Protein AF-A0A2M8S0Y1-F1 (afdb_monomer_lite)

Secondary structure (DSSP, 8-state):
--HHHHHHHHHHHHHHHHHHHHHHHHHHHHHHHHSTT--HHHHHHHTHHHHHHHHHHHHHHHHHHHHHHHHHS---HHHHHHHHHHHHHHHHHHHHTT-

Foldseek 3Di:
DDPVVVVVVVVVVVVVVVVVVVVVVVVVVCCCPVVPPDPVVVVCLVCVVVVVVVLVVVVVVVVVVVVVCCVVPNDPPVVVVVVVVVSVVVVVVVVVVND

Sequence (99 aa):
MSIRTKKRKILTALLIGILSFISVLLLSIVVVTYLPGVNLNDWLRENANYWFIWRLVLYAVISILVYQIHIYRPLSRKVIFLIALALLLIEGLNWLYRL

Organism: NCBI:txid28161

pLDDT: mean 80.21, std 8.05, range [52.59, 90.44]

Radius of gyration: 18.22 Å; chains: 1; bounding box: 38×29×47 Å

Structure (mmCIF, N/CA/C/O backbone):
data_AF-A0A2M8S0Y1-F1
#
_entry.id   AF-A0A2M8S0Y1-F1
#
loop_
_atom_site.group_PDB
_atom_site.id
_atom_site.type_symbol
_atom_site.label_atom_id
_atom_site.label_alt_id
_atom_site.label_comp_id
_atom_site.label_asym_id
_atom_site.label_entity_id
_atom_site.label_seq_id
_atom_site.pdbx_PDB_ins_code
_atom_site.Cartn_x
_atom_site.Cartn_y
_atom_site.Cartn_z
_atom_site.occupancy
_atom_site.B_iso_or_equiv
_atom_site.auth_seq_id
_atom_site.auth_comp_id
_atom_site.auth_asym_id
_atom_site.auth_atom_id
_atom_site.pdbx_PDB_model_num
ATOM 1 N N . MET A 1 1 ? -9.906 -7.295 30.249 1.00 52.59 1 MET A N 1
ATOM 2 C CA . MET A 1 1 ? -9.525 -7.979 28.986 1.00 52.59 1 MET A CA 1
ATOM 3 C C . MET A 1 1 ? -8.698 -9.213 29.342 1.00 52.59 1 MET A C 1
ATOM 5 O O . MET A 1 1 ? -7.689 -9.060 30.014 1.00 52.59 1 MET A O 1
ATOM 9 N N . SER A 1 2 ? -9.145 -10.423 28.991 1.00 54.69 2 SER A N 1
ATOM 10 C CA . SER A 1 2 ? -8.542 -11.685 29.463 1.00 54.69 2 SER A CA 1
ATOM 11 C C . SER A 1 2 ? -7.104 -11.894 28.951 1.00 54.69 2 SER A C 1
ATOM 13 O O . SER A 1 2 ? -6.783 -11.564 27.804 1.00 54.69 2 SER A O 1
ATOM 15 N N . ILE A 1 3 ? -6.234 -12.489 29.774 1.00 63.28 3 ILE A N 1
ATOM 16 C CA . ILE A 1 3 ? -4.840 -12.837 29.431 1.00 63.28 3 ILE A CA 1
ATOM 17 C C . ILE A 1 3 ? -4.780 -13.744 28.183 1.00 63.28 3 ILE A C 1
ATOM 19 O O . ILE A 1 3 ? -3.881 -13.595 27.351 1.00 63.28 3 ILE A O 1
ATOM 23 N N . ARG A 1 4 ? -5.789 -14.609 27.974 1.00 63.28 4 ARG A N 1
ATOM 24 C CA . ARG A 1 4 ? -5.918 -15.444 26.760 1.00 63.28 4 ARG A CA 1
ATOM 25 C C . ARG A 1 4 ? -6.049 -14.611 25.483 1.00 63.28 4 ARG A C 1
ATOM 27 O O . ARG A 1 4 ? -5.415 -14.926 24.479 1.00 63.28 4 ARG A O 1
ATOM 34 N N . THR A 1 5 ? -6.832 -13.532 25.520 1.00 64.44 5 THR A N 1
ATOM 35 C CA . THR A 1 5 ? -7.031 -12.640 24.363 1.00 64.44 5 THR A CA 1
ATOM 36 C C . THR A 1 5 ? -5.771 -11.857 23.988 1.00 64.44 5 THR A C 1
ATOM 38 O O . THR A 1 5 ? -5.558 -11.602 22.805 1.00 64.44 5 THR A O 1
ATOM 41 N N . LYS A 1 6 ? -4.903 -11.517 24.955 1.00 63.41 6 LYS A N 1
ATOM 42 C CA . LYS A 1 6 ? -3.598 -10.885 24.680 1.00 63.41 6 LYS A CA 1
ATOM 43 C C . LYS A 1 6 ? -2.632 -11.856 23.990 1.00 63.41 6 LYS A C 1
ATOM 45 O O . LYS A 1 6 ? -2.059 -11.497 22.966 1.00 63.41 6 LYS A O 1
ATOM 50 N N . LYS A 1 7 ? -2.505 -13.091 24.497 1.00 69.88 7 LYS A N 1
ATOM 51 C CA . LYS A 1 7 ? -1.626 -14.117 23.900 1.00 69.88 7 LYS A CA 1
ATOM 52 C C . LYS A 1 7 ? -2.030 -14.475 22.466 1.00 69.88 7 LYS A C 1
ATOM 54 O O . LYS A 1 7 ? -1.161 -14.548 21.606 1.00 69.88 7 LYS A O 1
ATOM 59 N N . ARG A 1 8 ? -3.335 -14.617 22.186 1.00 72.19 8 ARG A N 1
ATOM 60 C CA . ARG A 1 8 ? -3.828 -14.863 20.817 1.00 72.19 8 ARG A CA 1
ATOM 61 C C . ARG A 1 8 ? -3.441 -13.742 19.853 1.00 72.19 8 ARG A C 1
ATOM 63 O O . ARG A 1 8 ? -2.897 -14.044 18.807 1.00 72.19 8 ARG A O 1
ATOM 70 N N . LYS A 1 9 ? -3.642 -12.470 20.221 1.00 73.62 9 LYS A N 1
ATOM 71 C CA . LYS A 1 9 ? -3.284 -11.329 19.355 1.00 73.62 9 LYS A CA 1
ATOM 72 C C . LYS A 1 9 ? -1.795 -11.278 19.010 1.00 73.62 9 LYS A C 1
ATOM 74 O O . LYS A 1 9 ? -1.459 -10.995 17.867 1.00 73.62 9 LYS A O 1
ATOM 79 N N . ILE A 1 10 ? -0.927 -11.562 19.983 1.00 79.38 10 ILE A N 1
ATOM 80 C CA . ILE A 1 10 ? 0.526 -11.605 19.761 1.00 79.38 10 ILE A CA 1
ATOM 81 C C . ILE A 1 10 ? 0.872 -12.741 18.799 1.00 79.38 10 ILE A C 1
ATOM 83 O O . ILE A 1 10 ? 1.582 -12.509 17.830 1.00 79.38 10 ILE A O 1
ATOM 87 N N . LEU A 1 11 ? 0.315 -13.936 19.015 1.00 80.00 11 LEU A N 1
ATOM 88 C CA . LEU A 1 11 ? 0.549 -15.087 18.143 1.00 80.00 11 LEU A CA 1
ATOM 89 C C . LEU A 1 11 ? 0.074 -14.823 16.706 1.00 80.00 11 LEU A C 1
ATOM 91 O O . LEU A 1 11 ? 0.780 -15.159 15.764 1.00 80.00 11 LEU A O 1
ATOM 95 N N . THR A 1 12 ? -1.086 -14.179 16.534 1.00 80.81 12 THR A N 1
ATOM 96 C CA . THR A 1 12 ? -1.602 -13.806 15.209 1.00 80.81 12 THR A CA 1
ATOM 97 C C . THR A 1 12 ? -0.702 -12.782 14.521 1.00 80.81 12 THR A C 1
ATOM 99 O O . THR A 1 12 ? -0.409 -12.941 13.343 1.00 80.81 12 THR A O 1
ATOM 102 N N . ALA A 1 13 ? -0.220 -11.764 15.240 1.00 77.88 13 ALA A N 1
ATOM 103 C CA . ALA A 1 13 ? 0.709 -10.780 14.681 1.00 77.88 13 ALA A CA 1
ATOM 104 C C . ALA A 1 13 ? 2.044 -11.419 14.262 1.00 77.88 13 ALA A C 1
ATOM 106 O O . ALA A 1 13 ? 2.575 -11.097 13.203 1.00 77.88 13 ALA A O 1
ATOM 107 N N . LEU A 1 14 ? 2.550 -12.362 15.062 1.00 83.12 14 LEU A N 1
ATOM 108 C CA . LEU A 1 14 ? 3.779 -13.106 14.780 1.00 83.12 14 LEU A CA 1
ATOM 109 C C . LEU A 1 14 ? 3.611 -14.009 13.550 1.00 83.12 14 LEU A C 1
ATOM 111 O O . LEU A 1 14 ? 4.465 -14.011 12.671 1.00 83.12 14 LEU A O 1
ATOM 115 N N . LEU A 1 15 ? 2.469 -14.695 13.438 1.00 84.31 15 LEU A N 1
ATOM 116 C CA . LEU A 1 15 ? 2.098 -15.472 12.252 1.00 84.31 15 LEU A CA 1
ATOM 117 C C . LEU A 1 15 ? 2.019 -14.602 10.998 1.00 84.31 15 LEU A C 1
ATOM 119 O O . LEU A 1 15 ? 2.584 -14.982 9.982 1.00 84.31 15 LEU A O 1
ATOM 123 N N . ILE A 1 16 ? 1.370 -13.436 11.072 1.00 85.12 16 ILE A N 1
ATOM 124 C CA . ILE A 1 16 ? 1.282 -12.495 9.944 1.00 85.12 16 ILE A CA 1
ATOM 125 C C . ILE A 1 16 ? 2.679 -12.014 9.532 1.00 85.12 16 ILE A C 1
ATOM 127 O O . ILE A 1 16 ? 2.970 -11.972 8.341 1.00 85.12 16 ILE A O 1
ATOM 131 N N . GLY A 1 17 ? 3.548 -11.696 10.497 1.00 82.12 17 GLY A N 1
ATOM 132 C CA . GLY A 1 17 ? 4.928 -11.285 10.227 1.00 82.12 17 GLY A CA 1
ATOM 133 C C . GLY A 1 17 ? 5.776 -12.389 9.589 1.00 82.12 17 GLY A C 1
ATOM 134 O O . GLY A 1 17 ? 6.530 -12.128 8.657 1.00 82.12 17 GLY A O 1
ATOM 135 N N . ILE A 1 18 ? 5.628 -13.638 10.039 1.00 86.88 18 ILE A N 1
ATOM 136 C CA . ILE A 1 18 ? 6.309 -14.786 9.424 1.00 86.88 18 ILE A CA 1
ATOM 137 C C . ILE A 1 18 ? 5.774 -15.025 8.009 1.00 86.88 18 ILE A C 1
ATOM 139 O O . ILE A 1 18 ? 6.559 -15.220 7.083 1.00 86.88 18 ILE A O 1
ATOM 143 N N . LEU A 1 19 ? 4.452 -14.974 7.817 1.00 84.06 19 LEU A N 1
ATOM 144 C CA . LEU A 1 19 ? 3.839 -15.175 6.505 1.00 84.06 19 LEU A CA 1
ATOM 145 C C . LEU A 1 19 ? 4.283 -14.100 5.509 1.00 84.06 19 LEU A C 1
ATOM 147 O O . LEU A 1 19 ? 4.586 -14.423 4.361 1.00 84.06 19 LEU A O 1
ATOM 151 N N . S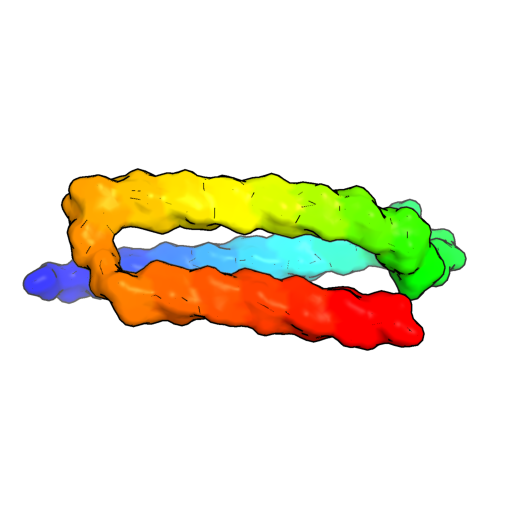ER A 1 20 ? 4.341 -12.835 5.938 1.00 81.44 20 SER A N 1
ATOM 152 C CA . SER A 1 20 ? 4.802 -11.742 5.081 1.00 81.44 20 SER A CA 1
ATOM 153 C C . SER A 1 20 ? 6.278 -11.903 4.725 1.00 81.44 20 SER A C 1
ATOM 155 O O . SER A 1 20 ? 6.630 -11.764 3.556 1.00 81.44 20 SER A O 1
ATOM 157 N N . PHE A 1 21 ? 7.122 -12.284 5.688 1.00 81.25 21 PHE A N 1
ATOM 158 C CA . PHE A 1 21 ? 8.540 -12.542 5.451 1.00 81.25 21 PHE A CA 1
ATOM 159 C C . PHE A 1 21 ? 8.759 -13.674 4.440 1.00 81.25 21 PHE A C 1
ATOM 161 O O . PHE A 1 21 ? 9.491 -13.497 3.467 1.00 81.25 21 PHE A O 1
ATOM 168 N N . ILE A 1 22 ? 8.070 -14.807 4.615 1.00 84.81 22 ILE A N 1
ATOM 169 C CA . ILE A 1 22 ? 8.126 -15.938 3.676 1.00 84.81 22 ILE A CA 1
ATOM 170 C C . ILE A 1 22 ? 7.624 -15.516 2.291 1.00 84.81 22 ILE A C 1
ATOM 172 O O . ILE A 1 22 ? 8.237 -15.867 1.286 1.00 84.81 22 ILE A O 1
ATOM 176 N N . SER A 1 23 ? 6.548 -14.728 2.227 1.00 81.75 23 SER A N 1
ATOM 177 C CA . SER A 1 23 ? 5.995 -14.245 0.956 1.00 81.75 23 SER A CA 1
ATOM 178 C C . SER A 1 23 ? 6.999 -13.383 0.191 1.00 81.75 23 SER A C 1
ATOM 180 O O . SER A 1 23 ? 7.165 -13.574 -1.010 1.00 81.75 23 SER A O 1
ATOM 182 N N . VAL A 1 24 ? 7.707 -12.478 0.878 1.00 82.38 24 VAL A N 1
ATOM 183 C CA . VAL A 1 24 ? 8.771 -11.656 0.276 1.00 82.38 24 VAL A CA 1
ATOM 184 C C . VAL A 1 24 ? 9.928 -12.528 -0.213 1.00 82.38 24 VAL A C 1
ATOM 186 O O . VAL A 1 24 ? 10.415 -12.327 -1.322 1.00 82.38 24 VAL A O 1
ATOM 189 N N . LEU A 1 25 ? 10.345 -13.521 0.576 1.00 82.81 25 LEU A N 1
ATOM 190 C CA . LEU A 1 25 ? 11.412 -14.455 0.201 1.00 82.81 25 LEU A CA 1
ATOM 191 C C . LEU A 1 25 ? 11.066 -15.247 -1.066 1.00 82.81 25 LEU A C 1
ATOM 193 O O . LEU A 1 25 ? 11.880 -15.327 -1.984 1.00 82.81 25 LEU A O 1
ATOM 197 N N . LEU A 1 26 ? 9.850 -15.788 -1.137 1.00 81.50 26 LEU A N 1
ATOM 198 C CA . LEU A 1 26 ? 9.371 -16.531 -2.302 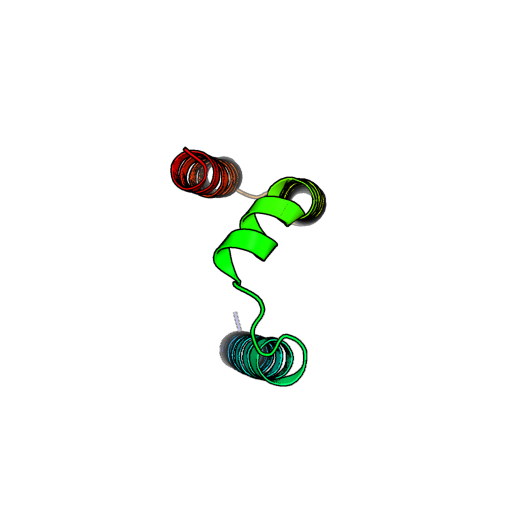1.00 81.50 26 LEU A CA 1
ATOM 199 C C . LEU A 1 26 ? 9.247 -15.633 -3.537 1.00 81.50 26 LEU A C 1
ATOM 201 O O . LEU A 1 26 ? 9.667 -16.038 -4.618 1.00 81.50 26 LEU A O 1
ATOM 205 N N . LEU A 1 27 ? 8.742 -14.406 -3.378 1.00 80.56 27 LEU A N 1
ATOM 206 C CA . LEU A 1 27 ? 8.697 -13.414 -4.458 1.00 80.56 27 LEU A CA 1
ATOM 207 C C . LEU A 1 27 ? 10.094 -13.114 -5.002 1.00 80.56 27 LEU A C 1
ATOM 209 O O . LEU A 1 27 ? 10.285 -13.126 -6.214 1.00 80.56 27 LEU A O 1
ATOM 213 N N . SER A 1 28 ? 11.080 -12.921 -4.125 1.00 74.69 28 SER A N 1
ATOM 214 C CA . SER A 1 28 ? 12.471 -12.706 -4.531 1.00 74.69 28 SER A CA 1
ATOM 215 C C . SER A 1 28 ? 13.036 -13.893 -5.316 1.00 74.69 28 SER A C 1
ATOM 217 O O . SER A 1 28 ? 13.679 -13.689 -6.343 1.00 74.69 28 SER A O 1
ATOM 219 N N . ILE A 1 29 ? 12.760 -15.132 -4.891 1.00 80.38 29 ILE A N 1
ATOM 220 C CA . ILE A 1 29 ? 13.189 -16.343 -5.614 1.00 80.38 29 ILE A CA 1
ATOM 221 C C . ILE A 1 29 ? 12.544 -16.404 -7.001 1.00 80.3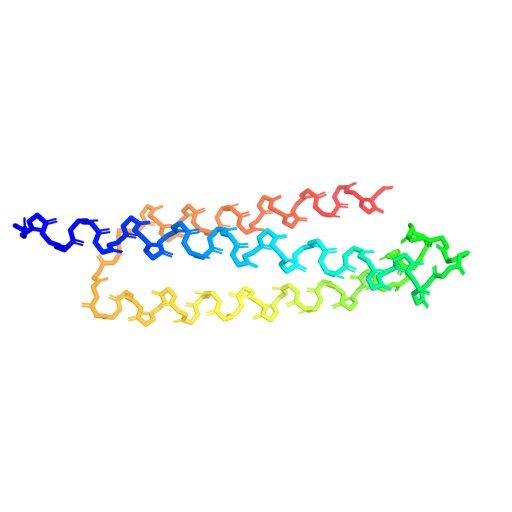8 29 ILE A C 1
ATOM 223 O O . ILE A 1 29 ? 13.233 -16.679 -7.982 1.00 80.38 29 ILE A O 1
ATOM 227 N N . VAL A 1 30 ? 11.242 -16.129 -7.101 1.00 79.00 30 VAL A N 1
ATOM 228 C CA . VAL A 1 30 ? 10.519 -16.107 -8.381 1.00 79.00 30 VAL A CA 1
ATOM 229 C C . VAL A 1 30 ? 11.117 -15.057 -9.314 1.00 79.00 30 VAL A C 1
ATOM 231 O O . VAL A 1 30 ? 11.389 -15.360 -10.472 1.00 79.00 30 VAL A O 1
ATOM 234 N N . VAL A 1 31 ? 11.394 -13.855 -8.810 1.00 75.56 31 VAL A N 1
ATOM 235 C CA . VAL A 1 31 ? 12.015 -12.786 -9.600 1.00 75.56 31 VAL A CA 1
ATOM 236 C C . VAL A 1 31 ? 13.394 -13.210 -10.110 1.00 75.56 31 VAL A C 1
ATOM 238 O O . VAL A 1 31 ? 13.651 -13.106 -11.303 1.00 75.56 31 VAL A O 1
ATOM 241 N N . VAL A 1 32 ? 14.258 -13.762 -9.256 1.00 76.44 32 VAL A N 1
ATOM 242 C CA . VAL A 1 32 ? 15.607 -14.198 -9.669 1.00 76.44 32 VAL A CA 1
ATOM 243 C C . VAL A 1 32 ? 15.560 -15.362 -10.666 1.00 76.44 32 VAL A C 1
ATOM 245 O O . VAL A 1 32 ? 16.378 -15.425 -11.580 1.00 76.44 32 VAL A O 1
ATOM 248 N N . THR A 1 33 ? 14.605 -16.279 -10.502 1.00 77.19 33 THR A N 1
ATOM 249 C CA . THR A 1 33 ? 14.535 -17.522 -11.286 1.00 77.19 33 THR A CA 1
ATOM 250 C C . THR A 1 33 ? 13.861 -17.323 -12.642 1.00 77.19 33 THR A C 1
ATOM 252 O O . THR A 1 33 ? 14.307 -17.891 -13.634 1.00 77.19 33 THR A O 1
ATOM 255 N N . TYR A 1 34 ? 12.786 -16.531 -12.697 1.00 74.56 34 TYR A N 1
ATOM 256 C CA . TYR A 1 34 ? 11.970 -16.355 -13.905 1.00 74.56 34 TYR A CA 1
ATOM 257 C C . TYR A 1 34 ? 12.272 -15.064 -14.674 1.00 74.56 34 TYR A C 1
ATOM 259 O O . TYR A 1 34 ? 11.826 -14.932 -15.811 1.00 74.56 34 TYR A O 1
ATOM 267 N N . LEU A 1 35 ? 13.043 -14.132 -14.102 1.00 72.88 35 LEU A N 1
ATOM 268 C CA . LEU A 1 35 ? 13.522 -12.927 -14.792 1.00 72.88 35 LEU A CA 1
ATOM 269 C C . LEU A 1 35 ? 15.068 -12.872 -14.853 1.00 72.88 35 LEU A C 1
ATOM 271 O O . LEU A 1 35 ? 15.657 -11.845 -14.501 1.00 72.88 35 LEU A O 1
ATOM 275 N N . PRO A 1 36 ? 15.767 -13.946 -15.282 1.00 70.31 36 PRO A N 1
ATOM 276 C CA . PRO A 1 36 ? 17.222 -13.925 -15.368 1.00 70.31 36 PRO A CA 1
ATOM 277 C C . PRO A 1 36 ? 17.674 -12.944 -16.459 1.00 70.31 36 PRO A C 1
ATOM 279 O O . PRO A 1 36 ? 17.212 -12.999 -17.596 1.00 70.31 36 PRO A O 1
ATOM 282 N N . GLY A 1 37 ? 18.582 -12.029 -16.112 1.00 69.81 37 GLY A N 1
ATOM 283 C CA . GLY A 1 37 ? 19.127 -11.036 -17.046 1.00 69.81 37 GLY A CA 1
ATOM 284 C C . GLY A 1 37 ? 18.221 -9.831 -17.320 1.00 69.81 37 GLY A C 1
ATOM 285 O O . GLY A 1 37 ? 18.631 -8.924 -18.041 1.00 69.81 37 GLY A O 1
ATOM 286 N N . VAL A 1 38 ? 17.025 -9.772 -16.725 1.00 70.50 38 VAL A N 1
ATOM 287 C CA . VAL A 1 38 ? 16.190 -8.568 -16.763 1.00 70.50 38 VAL A CA 1
ATOM 288 C C . VAL A 1 38 ? 16.795 -7.538 -15.820 1.00 70.50 38 VAL A C 1
ATOM 290 O O . VAL A 1 38 ? 16.943 -7.785 -14.621 1.00 70.50 38 VAL A O 1
ATOM 293 N N . ASN A 1 39 ? 17.122 -6.360 -16.349 1.00 74.69 39 ASN A N 1
ATOM 294 C CA . ASN A 1 39 ? 17.463 -5.234 -15.500 1.00 74.69 39 ASN A CA 1
ATOM 295 C C . ASN A 1 39 ? 16.202 -4.809 -14.741 1.00 74.69 39 ASN A C 1
ATOM 297 O O . ASN A 1 39 ? 15.318 -4.152 -15.289 1.00 74.69 39 ASN A O 1
ATOM 301 N N . LEU A 1 40 ? 16.105 -5.223 -13.477 1.00 69.56 40 LEU A N 1
ATOM 302 C CA . LEU A 1 40 ? 14.947 -4.946 -12.630 1.00 69.56 40 LEU A CA 1
ATOM 303 C C . LEU A 1 40 ? 14.671 -3.448 -12.511 1.00 69.56 40 LEU A C 1
ATOM 305 O O . LEU A 1 40 ? 13.509 -3.072 -12.406 1.00 69.56 40 LEU A O 1
ATOM 309 N N . ASN A 1 41 ? 15.699 -2.597 -12.582 1.00 69.88 41 ASN A N 1
ATOM 310 C CA . ASN A 1 41 ? 15.495 -1.151 -12.597 1.00 69.88 41 ASN A CA 1
ATOM 311 C C . ASN A 1 41 ? 14.753 -0.700 -13.855 1.00 69.88 41 ASN A C 1
ATOM 313 O O . ASN A 1 41 ? 13.788 0.051 -13.739 1.00 69.88 41 ASN A O 1
ATOM 317 N N . ASP A 1 42 ? 15.149 -1.185 -15.031 1.00 75.25 42 ASP A N 1
ATOM 318 C CA . ASP A 1 42 ? 14.490 -0.822 -16.290 1.00 75.25 42 ASP A CA 1
ATOM 319 C C . ASP A 1 42 ? 13.070 -1.389 -16.340 1.00 75.25 42 ASP A C 1
ATOM 321 O O . ASP A 1 42 ? 12.128 -0.663 -16.648 1.00 75.25 42 ASP A O 1
ATOM 325 N N . TRP A 1 43 ? 12.885 -2.640 -15.912 1.00 75.38 43 TRP A N 1
ATOM 326 C CA . TRP A 1 43 ? 11.566 -3.268 -15.834 1.00 75.38 43 TRP A CA 1
ATOM 327 C C . TRP A 1 43 ? 10.633 -2.559 -14.843 1.00 75.38 43 TRP A C 1
ATOM 329 O O . TRP A 1 43 ? 9.454 -2.355 -15.137 1.00 75.38 43 TRP A O 1
ATOM 339 N N . LEU A 1 44 ? 11.138 -2.143 -13.676 1.00 72.44 44 LEU A N 1
ATOM 340 C CA . LEU A 1 44 ? 10.368 -1.360 -12.703 1.00 72.44 44 LEU A CA 1
ATOM 341 C C . LEU A 1 44 ? 10.038 0.034 -13.232 1.00 72.44 44 LEU A C 1
ATOM 343 O O . LEU A 1 44 ? 8.963 0.549 -12.926 1.00 72.44 44 LEU A O 1
ATOM 347 N N . ARG A 1 45 ? 10.934 0.635 -14.020 1.00 74.50 45 ARG A N 1
ATOM 348 C CA . ARG A 1 45 ? 10.730 1.947 -14.643 1.00 74.50 45 ARG A CA 1
ATOM 349 C C . ARG A 1 45 ? 9.695 1.882 -15.764 1.00 74.50 45 ARG A C 1
ATOM 351 O O . ARG A 1 45 ? 8.838 2.757 -15.852 1.00 74.50 45 ARG A O 1
ATOM 358 N N . GLU A 1 46 ? 9.719 0.820 -16.556 1.00 81.62 46 GLU A N 1
ATOM 359 C CA . GLU A 1 46 ? 8.759 0.567 -17.630 1.00 81.62 46 GLU A CA 1
ATOM 360 C C . GLU A 1 46 ? 7.369 0.229 -17.066 1.00 81.62 46 GLU A C 1
ATOM 362 O O . GLU A 1 46 ? 6.355 0.790 -17.484 1.00 81.62 46 GLU A O 1
ATOM 367 N N . ASN A 1 47 ? 7.316 -0.589 -16.010 1.00 80.06 47 ASN A N 1
ATOM 368 C CA . ASN A 1 47 ? 6.069 -0.961 -15.336 1.00 80.06 47 ASN A CA 1
ATOM 369 C C . ASN A 1 47 ? 5.639 0.014 -14.240 1.00 80.06 47 ASN A C 1
ATOM 371 O O . ASN A 1 47 ? 4.682 -0.248 -13.504 1.00 80.06 47 ASN A O 1
ATOM 375 N N . ALA A 1 48 ? 6.322 1.149 -14.111 1.00 78.81 48 ALA A N 1
ATOM 376 C CA . ALA A 1 48 ? 6.113 2.058 -13.002 1.00 78.81 48 ALA A CA 1
ATOM 377 C C . ALA A 1 48 ? 4.644 2.519 -12.957 1.00 78.81 48 ALA A C 1
ATOM 379 O O . ALA A 1 48 ? 4.012 2.531 -11.899 1.00 78.81 48 ALA A O 1
ATOM 380 N N . ASN A 1 49 ? 4.050 2.844 -14.104 1.00 81.50 49 ASN A N 1
ATOM 381 C CA . ASN A 1 49 ? 2.654 3.282 -14.161 1.00 81.50 49 ASN A CA 1
ATOM 382 C C . ASN A 1 49 ? 1.668 2.187 -13.723 1.00 81.50 49 ASN A C 1
ATOM 384 O O . ASN A 1 49 ? 0.743 2.486 -12.969 1.00 81.50 49 ASN A O 1
ATOM 388 N N . TYR A 1 50 ? 1.908 0.922 -14.079 1.00 81.38 50 TYR A N 1
ATOM 389 C CA . TYR A 1 50 ? 1.103 -0.203 -13.588 1.00 81.38 50 TYR A CA 1
ATOM 390 C C . TYR A 1 50 ? 1.224 -0.368 -12.072 1.00 81.38 50 TYR A C 1
ATOM 392 O O . TYR A 1 50 ? 0.216 -0.524 -11.383 1.00 81.38 50 TYR A O 1
ATOM 400 N N . TRP A 1 51 ? 2.437 -0.242 -11.530 1.00 80.31 51 TRP A N 1
ATOM 401 C CA . TRP A 1 51 ? 2.664 -0.262 -10.085 1.00 80.31 51 TRP A CA 1
ATOM 402 C C . TRP A 1 51 ? 1.989 0.903 -9.358 1.00 80.31 51 TRP A C 1
ATOM 404 O O . TRP A 1 51 ? 1.499 0.724 -8.246 1.00 80.31 51 TRP A O 1
ATOM 414 N N . PHE A 1 52 ? 1.921 2.083 -9.977 1.00 83.25 52 PHE A N 1
ATOM 415 C CA . PHE A 1 52 ? 1.194 3.227 -9.428 1.00 83.25 52 PHE A CA 1
ATOM 416 C C . PHE A 1 52 ? -0.317 2.965 -9.383 1.00 83.25 52 PHE A C 1
ATOM 418 O O . PHE A 1 52 ? -0.937 3.143 -8.336 1.00 83.25 52 PHE A O 1
ATOM 425 N N . ILE A 1 53 ? -0.899 2.457 -10.475 1.00 84.50 53 ILE A N 1
ATOM 426 C CA . ILE A 1 53 ? -2.319 2.071 -10.525 1.00 84.50 53 ILE A CA 1
ATOM 427 C C . ILE A 1 53 ? -2.622 1.007 -9.464 1.00 84.50 53 ILE A C 1
ATOM 429 O O . ILE A 1 53 ? -3.600 1.127 -8.727 1.00 84.50 53 ILE A O 1
ATOM 433 N N . TRP A 1 54 ? -1.760 -0.003 -9.330 1.00 82.62 54 TRP A N 1
ATOM 434 C CA . TRP A 1 54 ? -1.909 -1.036 -8.308 1.00 82.62 54 TRP A CA 1
ATOM 435 C C . TRP A 1 54 ? -1.911 -0.459 -6.885 1.00 82.62 54 TRP A C 1
ATOM 437 O O . TRP A 1 54 ? -2.754 -0.828 -6.066 1.00 82.62 54 TRP A O 1
ATOM 447 N N . ARG A 1 55 ? -1.022 0.497 -6.585 1.00 84.06 55 ARG A N 1
ATOM 448 C CA . ARG A 1 55 ? -1.007 1.174 -5.279 1.00 84.06 55 ARG A CA 1
ATOM 449 C C . ARG A 1 55 ? -2.269 1.995 -5.031 1.00 84.06 55 ARG A C 1
ATOM 451 O O . ARG A 1 55 ? -2.805 1.916 -3.929 1.00 84.06 55 ARG A O 1
ATOM 458 N N . LEU A 1 56 ? -2.802 2.691 -6.038 1.00 86.94 56 LEU A N 1
ATOM 459 C CA . LEU A 1 56 ? -4.090 3.388 -5.914 1.00 86.94 56 LEU A CA 1
ATOM 460 C C . LEU A 1 56 ? -5.230 2.426 -5.553 1.00 86.94 56 LEU A C 1
ATOM 462 O O . LEU A 1 56 ? -6.039 2.737 -4.676 1.00 86.94 56 LEU A O 1
ATOM 466 N N . VAL A 1 57 ? -5.264 1.237 -6.164 1.00 86.19 57 VAL A N 1
ATOM 467 C CA . VAL A 1 57 ? -6.237 0.189 -5.812 1.00 86.19 57 VAL A CA 1
ATOM 468 C C . VAL A 1 57 ? -6.061 -0.244 -4.354 1.00 86.19 57 VAL A C 1
ATOM 470 O O . VAL A 1 57 ? -7.042 -0.302 -3.610 1.00 86.19 57 VAL A O 1
ATOM 473 N N . LEU A 1 58 ? -4.826 -0.481 -3.903 1.00 84.94 58 LEU A N 1
ATOM 474 C CA . LEU A 1 58 ? -4.556 -0.818 -2.501 1.00 84.94 58 LEU A CA 1
ATOM 475 C C . LEU A 1 58 ? -4.992 0.299 -1.543 1.00 84.94 58 LEU A C 1
ATOM 477 O O . LEU A 1 58 ? -5.563 0.013 -0.491 1.00 84.94 58 LEU A O 1
ATOM 481 N N . TYR A 1 59 ? -4.783 1.567 -1.896 1.00 86.25 59 TYR A N 1
ATOM 482 C CA . TYR A 1 59 ? -5.212 2.703 -1.076 1.00 86.25 59 TYR A CA 1
ATOM 483 C C . TYR A 1 59 ? -6.732 2.824 -1.001 1.00 86.25 59 TYR A C 1
ATOM 485 O O . TYR A 1 59 ? -7.265 3.134 0.070 1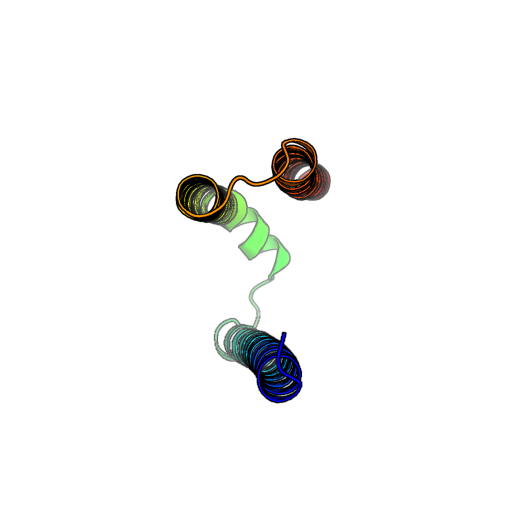.00 86.25 59 TYR A O 1
ATOM 493 N N . ALA A 1 60 ? -7.444 2.513 -2.086 1.00 85.06 60 ALA A N 1
ATOM 494 C CA . ALA A 1 60 ? -8.899 2.420 -2.074 1.00 85.06 60 ALA A CA 1
ATOM 495 C C . ALA A 1 60 ? -9.373 1.301 -1.131 1.00 85.06 60 ALA A C 1
ATOM 497 O O . ALA A 1 60 ? -10.233 1.538 -0.281 1.00 85.06 60 ALA A O 1
ATOM 498 N N . VAL A 1 61 ? -8.756 0.116 -1.195 1.00 85.94 61 VAL A N 1
ATOM 499 C CA . VAL A 1 61 ? -9.060 -1.003 -0.285 1.00 85.94 61 VAL A CA 1
ATOM 500 C C . VAL A 1 61 ? -8.798 -0.625 1.175 1.00 85.94 61 VAL A C 1
ATOM 502 O O . VAL A 1 61 ? -9.659 -0.842 2.028 1.00 85.94 61 VAL A O 1
ATOM 505 N N . ILE A 1 62 ? -7.649 -0.010 1.478 1.00 86.69 62 ILE A N 1
ATOM 506 C CA . ILE A 1 62 ? -7.325 0.467 2.832 1.00 86.69 62 ILE A CA 1
ATOM 507 C C . ILE A 1 62 ? -8.369 1.482 3.301 1.00 86.69 62 ILE A C 1
ATOM 509 O O . ILE A 1 62 ? -8.843 1.387 4.431 1.00 86.69 62 ILE A O 1
ATOM 513 N N . SER A 1 63 ? -8.774 2.415 2.439 1.00 87.00 63 SER A N 1
ATOM 514 C CA . SER A 1 63 ? -9.784 3.426 2.767 1.00 87.00 63 SER A CA 1
ATOM 515 C C . SER A 1 63 ? -11.143 2.795 3.081 1.00 87.00 63 SER A C 1
ATOM 517 O O . SER A 1 63 ? -11.773 3.168 4.071 1.00 87.00 63 SER A O 1
ATOM 519 N N . ILE A 1 64 ? -11.563 1.787 2.307 1.00 88.31 64 ILE A N 1
ATOM 520 C CA . ILE A 1 64 ? -12.792 1.018 2.560 1.00 88.31 64 ILE A CA 1
ATOM 521 C C . ILE A 1 64 ? -12.699 0.279 3.898 1.00 88.31 64 ILE A C 1
ATOM 523 O O . ILE A 1 64 ? -13.635 0.338 4.694 1.00 88.31 64 ILE A O 1
ATOM 527 N N . LEU A 1 65 ? -11.572 -0.376 4.185 1.00 85.69 65 LEU A N 1
ATOM 528 C CA . LEU A 1 65 ? -11.365 -1.076 5.455 1.00 85.69 65 LEU A CA 1
ATOM 529 C C . LEU A 1 65 ? -11.388 -0.109 6.642 1.00 85.69 65 LEU A C 1
ATOM 531 O O . LEU A 1 65 ? -12.046 -0.381 7.644 1.00 85.69 65 LEU A O 1
ATOM 535 N N . VAL A 1 66 ? -10.714 1.036 6.531 1.00 87.81 66 VAL A N 1
ATOM 536 C CA . VAL A 1 66 ? -10.726 2.086 7.560 1.00 87.81 66 VAL A CA 1
ATOM 537 C C . VAL A 1 66 ? -12.143 2.603 7.778 1.00 87.81 66 VAL A C 1
ATOM 539 O O . VAL A 1 66 ? -12.554 2.756 8.928 1.00 87.81 66 VAL A O 1
ATOM 542 N N . TYR A 1 67 ? -12.904 2.821 6.705 1.00 86.56 67 TYR A N 1
ATOM 543 C CA . TYR A 1 67 ? -14.297 3.250 6.777 1.00 86.56 67 TYR A CA 1
ATOM 544 C C . TYR A 1 67 ? -15.183 2.210 7.474 1.00 86.56 67 TYR A C 1
ATOM 546 O O . TYR A 1 67 ? -15.890 2.546 8.425 1.00 86.56 67 TYR A O 1
ATOM 554 N N . GLN A 1 68 ? -15.086 0.937 7.082 1.00 87.25 68 GLN A N 1
ATOM 555 C CA . GLN A 1 68 ? -15.817 -0.152 7.735 1.00 87.25 68 GLN A CA 1
ATOM 556 C C . GLN A 1 68 ? -15.457 -0.252 9.220 1.00 87.25 68 GLN A C 1
ATOM 558 O O . GLN A 1 68 ? -16.345 -0.312 10.068 1.00 87.25 68 GLN A O 1
ATOM 563 N N . ILE A 1 69 ? -14.167 -0.206 9.56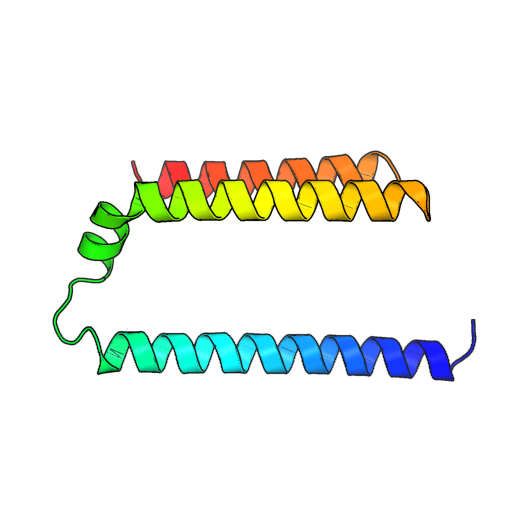6 1.00 85.69 69 ILE A N 1
ATOM 564 C CA . ILE A 1 69 ? -13.724 -0.224 10.965 1.00 85.69 69 ILE A CA 1
ATOM 565 C C . ILE A 1 69 ? -14.287 0.981 11.719 1.00 85.69 69 ILE A C 1
ATOM 567 O O . ILE A 1 69 ? -14.749 0.805 12.842 1.00 85.69 69 ILE A O 1
ATOM 571 N N . HIS A 1 70 ? -14.280 2.173 11.116 1.00 87.12 70 HIS A N 1
ATOM 572 C CA . HIS A 1 70 ? -14.805 3.390 11.732 1.00 87.12 70 HIS A CA 1
ATOM 573 C C . HIS A 1 70 ? -16.305 3.288 12.044 1.00 87.12 70 HIS A C 1
ATOM 575 O O . HIS A 1 70 ? -16.723 3.770 13.096 1.00 87.12 70 HIS A O 1
ATOM 581 N N . ILE A 1 71 ? -17.087 2.620 11.183 1.00 87.62 71 ILE A N 1
ATOM 582 C CA . ILE A 1 71 ? -18.513 2.339 11.421 1.00 87.62 71 ILE A CA 1
ATOM 583 C C . ILE A 1 71 ? -18.700 1.464 12.668 1.00 87.62 71 ILE A C 1
ATOM 585 O O . ILE A 1 71 ? -19.503 1.797 13.536 1.00 87.62 71 ILE A O 1
ATOM 589 N N . TYR A 1 72 ? -17.960 0.357 12.783 1.00 83.56 72 TYR A N 1
ATOM 590 C CA . TYR A 1 72 ? -18.105 -0.565 13.921 1.00 83.56 72 TYR A CA 1
ATOM 591 C C . TYR A 1 72 ? -17.458 -0.041 15.208 1.00 83.56 72 TYR A C 1
ATOM 593 O O . TYR A 1 72 ? -17.877 -0.386 16.314 1.00 83.56 72 TYR A O 1
ATOM 601 N N . ARG A 1 73 ? -16.400 0.762 15.082 1.00 82.31 73 ARG A N 1
ATOM 602 C CA . ARG A 1 73 ? -15.671 1.355 16.198 1.00 82.31 73 ARG A CA 1
ATOM 603 C C . ARG A 1 73 ? -15.112 2.713 15.771 1.00 82.31 73 ARG A C 1
ATOM 605 O O . ARG A 1 73 ? -14.167 2.740 14.981 1.00 82.31 73 ARG A O 1
ATOM 612 N N . PRO A 1 74 ? -15.585 3.829 16.352 1.00 85.62 74 PRO A N 1
ATOM 613 C CA . PRO A 1 74 ? -15.136 5.152 15.946 1.00 85.62 74 PRO A CA 1
ATOM 614 C C . PRO A 1 74 ? -13.623 5.284 16.146 1.00 85.62 74 PRO A C 1
ATOM 616 O O . PRO A 1 74 ? -13.101 5.265 17.264 1.00 85.62 74 PRO A O 1
ATOM 619 N N . LEU A 1 75 ? -12.907 5.384 15.029 1.00 84.69 75 LEU A N 1
ATOM 620 C CA . LEU A 1 75 ? -11.479 5.678 15.004 1.00 84.69 75 LEU A CA 1
ATOM 621 C C . LEU A 1 75 ? -11.263 7.167 15.280 1.00 84.69 75 LEU A C 1
A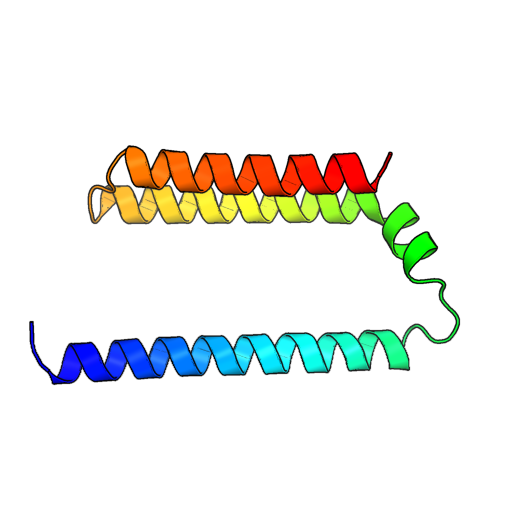TOM 623 O O . LEU A 1 75 ? -11.980 8.021 14.761 1.00 84.69 75 LEU A O 1
ATOM 627 N N . SER A 1 76 ? -10.238 7.487 16.070 1.00 89.25 76 SER A N 1
ATOM 628 C CA . SER A 1 76 ? -9.842 8.879 16.283 1.00 89.25 76 SER A CA 1
ATOM 629 C C . SER A 1 76 ? -9.437 9.521 14.957 1.00 89.25 76 SER A C 1
ATOM 631 O O . SER A 1 76 ? -8.683 8.929 14.183 1.00 89.25 76 SER A O 1
ATOM 633 N N . ARG A 1 77 ? -9.866 10.769 14.730 1.00 86.75 77 ARG A N 1
ATOM 634 C CA . ARG A 1 77 ? -9.475 11.561 13.549 1.00 86.75 77 ARG A CA 1
ATOM 635 C C . ARG A 1 77 ? -7.954 11.636 13.378 1.00 86.75 77 ARG A C 1
ATOM 637 O O . ARG A 1 77 ? -7.475 11.643 12.252 1.00 86.75 77 ARG A O 1
ATOM 644 N N . LYS A 1 78 ? -7.193 11.600 14.482 1.00 86.88 78 LYS A N 1
ATOM 645 C CA . LYS A 1 78 ? -5.720 11.552 14.460 1.00 86.88 78 LYS A CA 1
ATOM 646 C C . LYS A 1 78 ? -5.186 10.297 13.763 1.00 86.88 78 LYS A C 1
ATOM 648 O O . LYS A 1 78 ? -4.212 10.381 13.032 1.00 86.88 78 LYS A O 1
ATOM 653 N N . VAL A 1 79 ? -5.829 9.145 13.966 1.00 85.25 79 VAL A N 1
ATOM 654 C CA . VAL A 1 79 ? -5.425 7.873 13.343 1.00 85.25 79 VAL A CA 1
ATOM 655 C C . VAL A 1 79 ? -5.718 7.899 11.847 1.00 85.25 79 VAL A C 1
ATOM 657 O O . VAL A 1 79 ? -4.861 7.526 11.058 1.00 85.25 79 VAL A O 1
ATOM 660 N N . ILE A 1 80 ? -6.894 8.396 11.455 1.00 88.19 80 ILE A N 1
ATOM 661 C CA . ILE A 1 80 ? -7.264 8.550 10.040 1.00 88.19 80 ILE A CA 1
ATOM 662 C C . ILE A 1 80 ? -6.278 9.493 9.338 1.00 88.19 80 ILE A C 1
ATOM 664 O O . ILE A 1 80 ? -5.778 9.174 8.263 1.00 88.19 80 ILE A O 1
ATOM 668 N N . PHE A 1 81 ? -5.939 10.613 9.982 1.00 90.44 81 PHE A N 1
ATOM 669 C CA . PHE A 1 81 ? -4.951 11.558 9.468 1.00 90.44 81 PHE A CA 1
ATOM 670 C C . PHE A 1 81 ? -3.556 10.935 9.335 1.00 90.44 81 PHE A C 1
ATOM 672 O O . PHE A 1 81 ? -2.920 11.104 8.304 1.00 90.44 81 PHE A O 1
ATOM 679 N N . LEU A 1 82 ? -3.093 10.176 10.335 1.00 90.38 82 LEU A N 1
ATOM 680 C CA . LEU A 1 82 ? -1.802 9.482 10.268 1.00 90.38 82 LEU A CA 1
ATOM 681 C C . LEU A 1 82 ? -1.752 8.457 9.132 1.00 90.38 82 LEU A C 1
ATOM 683 O O . LEU A 1 82 ? -0.728 8.352 8.464 1.00 90.38 82 LEU A O 1
ATOM 687 N N . ILE A 1 83 ? -2.847 7.730 8.891 1.00 88.38 83 ILE A N 1
ATOM 688 C CA . ILE A 1 83 ? -2.942 6.798 7.762 1.00 88.38 83 ILE A CA 1
ATOM 689 C C . ILE A 1 83 ? -2.830 7.572 6.446 1.00 88.38 83 ILE A C 1
ATOM 691 O O . ILE A 1 83 ? -1.988 7.234 5.623 1.00 88.38 83 ILE A O 1
ATOM 695 N N . ALA A 1 84 ? -3.611 8.641 6.269 1.00 88.94 84 ALA A N 1
ATOM 696 C CA . ALA A 1 84 ? -3.551 9.465 5.061 1.00 88.94 84 ALA A CA 1
ATOM 697 C C . ALA A 1 84 ? -2.155 10.077 4.839 1.00 88.94 84 ALA A C 1
ATOM 699 O O . ALA A 1 84 ? -1.632 10.041 3.727 1.00 88.94 84 ALA A O 1
ATOM 700 N N . LEU A 1 85 ? -1.522 10.578 5.904 1.00 90.19 85 LEU A N 1
ATOM 701 C CA . LEU A 1 85 ? -0.171 11.134 5.860 1.00 90.19 85 LEU A CA 1
ATOM 702 C C . LEU A 1 85 ? 0.867 10.077 5.467 1.00 90.19 85 LEU A C 1
ATOM 704 O O . LEU A 1 85 ? 1.748 10.362 4.662 1.00 90.19 85 LEU A O 1
ATOM 708 N N . ALA A 1 86 ? 0.758 8.857 5.999 1.00 88.44 86 ALA A N 1
ATOM 709 C CA . ALA A 1 86 ? 1.644 7.759 5.632 1.00 88.44 86 ALA A CA 1
ATOM 710 C C . ALA A 1 86 ? 1.511 7.400 4.145 1.00 88.44 86 ALA A C 1
ATOM 712 O O . ALA A 1 86 ? 2.527 7.230 3.475 1.00 88.44 86 ALA A O 1
ATOM 713 N N . LEU A 1 87 ? 0.284 7.342 3.610 1.00 88.75 87 LEU A N 1
ATOM 714 C CA . LEU A 1 87 ? 0.058 7.093 2.181 1.00 88.75 87 LEU A CA 1
ATOM 715 C C . LEU A 1 87 ? 0.677 8.196 1.308 1.00 88.75 87 LEU A C 1
ATOM 717 O O . LEU A 1 87 ? 1.369 7.893 0.338 1.00 88.75 87 LEU A O 1
ATOM 721 N N . LEU A 1 88 ? 0.494 9.464 1.689 1.00 88.19 88 LEU A N 1
ATOM 722 C CA . LEU A 1 88 ? 1.079 10.607 0.982 1.00 88.19 88 LEU A CA 1
ATOM 723 C C . LEU A 1 88 ? 2.610 10.610 1.027 1.00 88.19 88 LEU A C 1
ATOM 725 O O . LEU A 1 88 ? 3.242 10.871 0.009 1.00 88.19 88 LEU A O 1
ATOM 729 N N . LEU A 1 89 ? 3.215 10.299 2.177 1.00 89.25 89 LEU A N 1
ATOM 730 C CA . LEU A 1 89 ? 4.671 10.198 2.307 1.00 89.25 89 LEU A CA 1
ATOM 731 C C . LEU A 1 89 ? 5.238 9.081 1.431 1.00 89.25 89 LEU A C 1
ATOM 733 O O . LEU A 1 89 ? 6.253 9.286 0.768 1.00 89.25 89 LEU A O 1
ATOM 737 N N . ILE A 1 90 ? 4.580 7.918 1.406 1.00 86.38 90 ILE A N 1
ATOM 738 C CA . ILE A 1 90 ? 4.997 6.784 0.576 1.00 86.38 90 ILE A CA 1
ATOM 739 C C . ILE A 1 90 ? 4.957 7.162 -0.907 1.00 86.38 90 ILE A C 1
ATOM 741 O O . ILE A 1 90 ? 5.927 6.895 -1.614 1.00 86.38 90 ILE A O 1
ATOM 745 N N . GLU A 1 91 ? 3.887 7.804 -1.384 1.00 84.62 91 GLU A N 1
ATOM 746 C CA . GLU A 1 91 ? 3.828 8.244 -2.785 1.00 84.62 91 GLU A CA 1
ATOM 747 C C . GLU A 1 91 ? 4.784 9.392 -3.093 1.00 84.62 91 GLU A C 1
ATOM 749 O O . GLU A 1 91 ? 5.395 9.387 -4.157 1.00 84.62 91 GLU A O 1
ATOM 754 N N . GLY A 1 92 ? 4.978 10.334 -2.167 1.00 84.56 92 GLY A N 1
ATOM 755 C CA . GLY A 1 92 ? 5.955 11.412 -2.323 1.00 84.56 92 GLY A CA 1
ATOM 756 C C . GLY A 1 92 ? 7.380 10.878 -2.482 1.00 84.56 92 GLY A C 1
ATOM 757 O O . GLY A 1 92 ? 8.097 11.288 -3.392 1.00 84.56 92 GLY A O 1
ATOM 758 N N . LEU A 1 93 ? 7.766 9.896 -1.661 1.00 83.94 93 LEU A N 1
ATOM 759 C CA . LEU A 1 93 ? 9.038 9.179 -1.799 1.00 83.94 93 LEU A CA 1
ATOM 760 C C . LEU A 1 93 ? 9.130 8.425 -3.130 1.00 83.94 93 LEU A C 1
ATOM 762 O O . LEU A 1 93 ? 10.179 8.438 -3.765 1.00 83.94 93 LEU A O 1
ATOM 766 N N . ASN A 1 94 ? 8.043 7.791 -3.572 1.00 81.25 94 ASN A N 1
ATOM 767 C CA . ASN A 1 94 ? 8.008 7.055 -4.839 1.00 81.25 94 ASN A CA 1
ATOM 768 C C . ASN A 1 94 ? 8.128 7.974 -6.060 1.00 81.25 94 ASN A C 1
ATOM 770 O O . ASN A 1 94 ? 8.734 7.603 -7.061 1.00 81.25 94 ASN A O 1
ATOM 774 N N . TRP A 1 95 ? 7.549 9.171 -5.975 1.00 78.94 95 TRP A N 1
ATOM 775 C CA . TRP A 1 95 ? 7.700 10.219 -6.978 1.00 78.94 95 TRP A CA 1
ATOM 776 C C . TRP A 1 95 ? 9.129 10.754 -7.017 1.00 78.94 95 TRP A C 1
ATOM 778 O O . TRP A 1 95 ? 9.698 10.866 -8.098 1.00 78.94 95 TRP A O 1
ATOM 788 N N . LEU A 1 96 ? 9.735 11.007 -5.852 1.00 77.56 96 LEU A N 1
ATOM 789 C CA . LEU A 1 96 ? 11.144 11.402 -5.754 1.00 77.56 96 LEU A CA 1
ATOM 790 C C . LEU A 1 96 ? 12.088 10.338 -6.322 1.00 77.56 96 LEU A C 1
ATOM 792 O O . LEU A 1 96 ? 13.064 10.690 -6.962 1.00 77.56 96 LEU A O 1
ATOM 796 N N . TYR A 1 97 ? 11.780 9.054 -6.139 1.00 68.81 97 TYR A N 1
ATOM 797 C CA . TYR A 1 97 ? 12.559 7.947 -6.707 1.00 68.81 97 TYR A CA 1
ATOM 798 C C . TYR A 1 97 ? 12.420 7.791 -8.230 1.00 68.81 97 TYR A C 1
ATOM 800 O O . TYR A 1 97 ? 13.171 7.022 -8.829 1.00 68.81 97 TYR A O 1
ATOM 808 N N . ARG A 1 98 ? 11.440 8.455 -8.857 1.00 67.12 98 ARG A N 1
ATOM 809 C CA . ARG A 1 98 ? 11.253 8.458 -10.318 1.00 67.12 98 ARG A CA 1
ATOM 810 C C . ARG A 1 98 ? 11.884 9.653 -11.027 1.00 67.12 98 ARG A C 1
ATOM 812 O O . ARG A 1 98 ? 12.022 9.577 -12.250 1.00 67.12 98 ARG A O 1
ATOM 819 N N . LEU A 1 99 ? 12.172 10.728 -10.291 1.00 58.06 99 LEU A N 1
ATOM 820 C CA . LEU A 1 99 ? 12.933 11.891 -10.758 1.00 58.06 99 LEU A CA 1
ATOM 821 C C . LEU A 1 99 ? 14.408 11.512 -10.925 1.00 58.06 99 LEU A C 1
ATOM 823 O O . LEU A 1 99 ? 14.984 11.937 -11.948 1.00 58.06 99 LEU A O 1
#